Protein AF-X1E704-F1 (afdb_monomer_lite)

Secondary structure (DSSP, 8-state):
---SS---EEEESSHHHHHHHHHT-SS--SEEEE--SSHHHHHHHHHHHS-SEE----------EEEEEEEEEEEEEESSPPPTT-EEEEEEETTEEEEEEBS-S--SS----TTEEEEEETT-EEEEE--STT-SEEEEEGGG--TT-EEEEE-TTSEEEEEEEEEEEEEEEEEEEE-

Sequence (179 aa):
MHKNDTELIASVENIKEAELMLKTLEVGTDGVLITPKEVNDIIELKKLLVTEFGVELIEAEVTALQNVPESERVCVDTTSLLKSGEGMLVGSTAKGFVLVHAEVFDTQFVSSRPFRVNAGDVSAYILVPSDDTNKNYRTKYLSELKGGDQVLVVNTNGGAKKVTVGRVKIETRPMIRLE

pLDDT: mean 90.31, std 10.62, range [44.44, 98.62]

Radius of gyration: 19.04 Å; chains: 1; bounding box: 48×42×50 Å

Organism: NCBI:txid412755

Structure (mmCIF, N/CA/C/O backbone):
data_AF-X1E704-F1
#
_entry.id   AF-X1E704-F1
#
loop_
_atom_site.group_PDB
_atom_site.id
_atom_site.type_symbol
_atom_site.label_atom_id
_atom_site.label_alt_id
_atom_site.label_comp_id
_atom_site.label_asym_id
_atom_site.label_entity_id
_atom_site.label_seq_id
_atom_site.pdbx_PDB_ins_code
_atom_site.Cartn_x
_atom_site.Cartn_y
_atom_site.Cartn_z
_atom_site.occupancy
_atom_site.B_iso_or_equiv
_atom_site.auth_seq_id
_atom_site.auth_comp_id
_atom_site.auth_asym_id
_atom_site.auth_atom_id
_atom_site.pdbx_PDB_model_num
ATOM 1 N N . MET A 1 1 ? -7.184 -20.084 20.279 1.00 47.81 1 MET A N 1
ATOM 2 C CA . MET A 1 1 ? -8.535 -20.499 20.712 1.00 47.81 1 MET A CA 1
ATOM 3 C C . MET A 1 1 ? -9.548 -20.552 19.559 1.00 47.81 1 MET A C 1
ATOM 5 O O . MET A 1 1 ? -10.687 -20.906 19.811 1.00 47.81 1 MET A O 1
ATOM 9 N N . HIS A 1 2 ? -9.145 -20.329 18.297 1.00 44.44 2 HIS A N 1
ATOM 10 C CA . HIS A 1 2 ? -9.991 -20.558 17.118 1.00 44.44 2 HIS A CA 1
ATOM 11 C C . HIS A 1 2 ? -9.728 -21.959 16.554 1.00 44.44 2 HIS A C 1
ATOM 13 O O . HIS A 1 2 ? -8.783 -22.181 15.801 1.00 44.44 2 HIS A O 1
ATOM 19 N N . LYS A 1 3 ? -10.509 -22.930 17.024 1.00 47.56 3 LYS A N 1
ATOM 20 C CA . LYS A 1 3 ? -10.600 -24.282 16.445 1.00 47.56 3 LYS A CA 1
ATOM 21 C C . LYS A 1 3 ? -12.049 -24.772 16.329 1.00 47.56 3 LYS A C 1
ATOM 23 O O . LYS A 1 3 ? -12.256 -25.913 15.935 1.00 47.56 3 LYS A O 1
ATOM 28 N N . ASN A 1 4 ? -13.020 -23.916 16.647 1.00 55.06 4 ASN A N 1
ATOM 29 C CA . ASN A 1 4 ? -14.440 -24.238 16.642 1.00 55.06 4 ASN A CA 1
ATOM 30 C C . ASN A 1 4 ? -15.167 -23.276 15.702 1.00 55.06 4 ASN A C 1
ATOM 32 O O . ASN A 1 4 ? -14.829 -22.096 15.650 1.00 55.06 4 ASN A O 1
ATOM 36 N N . ASP A 1 5 ? -16.148 -23.811 14.988 1.00 75.12 5 ASP A N 1
ATOM 37 C CA . ASP A 1 5 ? -17.057 -23.135 14.061 1.00 75.12 5 ASP A CA 1
ATOM 38 C C . ASP A 1 5 ? -18.051 -22.257 14.855 1.00 75.12 5 ASP A C 1
ATOM 40 O O . ASP A 1 5 ? -19.238 -22.549 14.975 1.00 75.12 5 ASP A O 1
ATOM 44 N N . THR A 1 6 ? -17.535 -21.276 15.597 1.00 81.56 6 THR A N 1
ATOM 45 C CA . THR A 1 6 ? -18.304 -20.470 16.554 1.00 81.56 6 THR A CA 1
ATOM 46 C C . THR A 1 6 ? -17.894 -19.013 16.440 1.00 81.56 6 THR A C 1
ATOM 48 O O . THR A 1 6 ? -16.736 -18.687 16.687 1.00 81.56 6 THR A O 1
ATOM 51 N N . GLU A 1 7 ? -18.861 -18.161 16.104 1.00 85.31 7 GLU A N 1
ATOM 52 C CA . GLU A 1 7 ? -18.698 -16.710 16.033 1.00 85.31 7 GLU A CA 1
ATOM 53 C C . GLU A 1 7 ? -18.949 -16.074 17.408 1.00 85.31 7 GLU A C 1
ATOM 55 O O . GLU A 1 7 ? -19.970 -16.326 18.055 1.00 85.31 7 GLU A O 1
ATOM 60 N N . LEU A 1 8 ? -18.016 -15.241 17.866 1.00 86.38 8 LEU A N 1
ATOM 61 C CA . LEU A 1 8 ? -18.085 -14.538 19.140 1.00 86.38 8 LEU A CA 1
ATOM 62 C C . LEU A 1 8 ? -18.478 -13.072 18.929 1.00 86.38 8 LEU A C 1
ATOM 64 O O . LEU A 1 8 ? -17.683 -12.263 18.451 1.00 86.38 8 LEU A O 1
ATOM 68 N N . ILE A 1 9 ? -19.700 -12.724 19.337 1.00 91.00 9 ILE A N 1
ATOM 69 C CA . ILE A 1 9 ? -20.227 -11.355 19.267 1.00 91.00 9 ILE A CA 1
ATOM 70 C C . ILE A 1 9 ? -20.179 -10.717 20.659 1.00 91.00 9 ILE A C 1
ATOM 72 O O . ILE A 1 9 ? -20.837 -11.195 21.585 1.00 91.00 9 ILE A O 1
ATOM 76 N N . ALA A 1 10 ? -19.428 -9.625 20.818 1.00 90.56 10 ALA A N 1
ATOM 77 C CA . ALA A 1 10 ? -19.336 -8.898 22.086 1.00 90.56 10 ALA A CA 1
ATOM 78 C C . ALA A 1 10 ? -20.385 -7.787 22.191 1.00 90.56 10 ALA A C 1
ATOM 80 O O . ALA A 1 10 ? -20.484 -6.929 21.317 1.00 90.56 10 ALA A O 1
ATOM 81 N N . SER A 1 11 ? -21.147 -7.767 23.285 1.00 93.81 11 SER A N 1
ATOM 82 C CA . SER A 1 11 ? -22.023 -6.637 23.609 1.00 93.81 11 SER A CA 1
ATOM 83 C C . SER A 1 11 ? -21.189 -5.456 24.103 1.00 93.81 11 SER A C 1
ATOM 85 O O . SER A 1 11 ? -20.389 -5.633 25.017 1.00 93.81 11 SER A O 1
ATOM 87 N N . VAL A 1 12 ? -21.402 -4.267 23.537 1.00 92.44 12 VAL A N 1
ATOM 88 C CA . VAL A 1 12 ? -20.682 -3.028 23.882 1.00 92.44 12 VAL A CA 1
ATOM 89 C C . VAL A 1 12 ? -21.657 -1.890 24.183 1.00 92.44 12 VAL A C 1
ATOM 91 O O . VAL A 1 12 ? -22.733 -1.796 23.589 1.00 92.44 12 VAL A O 1
ATOM 94 N N . GLU A 1 13 ? -21.290 -1.004 25.105 1.00 92.31 13 GLU A N 1
ATOM 95 C CA . GLU A 1 13 ? -22.163 0.077 25.578 1.00 92.31 13 GLU A CA 1
ATOM 96 C C . GLU A 1 13 ? -22.074 1.357 24.735 1.00 92.31 13 GLU A C 1
ATOM 98 O O . GLU A 1 13 ? -22.962 2.215 24.801 1.00 92.31 13 GLU A O 1
ATOM 103 N N . ASN A 1 14 ? -20.972 1.536 24.004 1.00 91.88 14 ASN A N 1
ATOM 104 C CA . ASN A 1 14 ? -20.676 2.746 23.240 1.00 91.88 14 ASN A CA 1
ATOM 105 C C . ASN A 1 14 ? -19.634 2.498 22.132 1.00 91.88 14 ASN A C 1
ATOM 107 O O . ASN A 1 14 ? -18.988 1.452 22.068 1.00 91.88 14 ASN A O 1
ATOM 111 N N . ILE A 1 15 ? -19.441 3.504 21.278 1.00 90.75 15 ILE A N 1
ATOM 112 C CA . ILE A 1 15 ? -18.533 3.453 20.123 1.00 90.75 15 ILE A CA 1
ATOM 113 C C . ILE A 1 15 ? -17.067 3.247 20.513 1.00 90.75 15 ILE A C 1
ATOM 115 O O . ILE A 1 15 ? -16.348 2.548 19.804 1.00 90.75 15 ILE A O 1
ATOM 119 N N . LYS A 1 16 ? -16.608 3.799 21.642 1.00 89.12 16 LYS A N 1
ATOM 120 C CA . LYS A 1 16 ? -15.212 3.618 22.077 1.00 89.12 16 LYS A CA 1
ATOM 121 C C . LYS A 1 16 ? -14.925 2.165 22.437 1.00 89.12 16 LYS A C 1
ATOM 123 O O . LYS A 1 16 ? -13.860 1.647 22.119 1.00 89.12 16 LYS A O 1
ATOM 128 N N . GLU A 1 17 ? -15.875 1.509 23.091 1.00 90.31 17 GLU A N 1
ATOM 129 C CA . GLU A 1 17 ? -15.764 0.091 23.421 1.00 90.31 17 GLU A CA 1
ATOM 130 C C . GLU A 1 17 ? -15.874 -0.785 22.166 1.00 90.31 17 GLU A C 1
ATOM 132 O O . GLU A 1 17 ? -15.087 -1.717 22.005 1.00 90.31 17 GLU A O 1
ATOM 137 N N . ALA A 1 18 ? -16.760 -0.431 21.226 1.00 89.75 18 ALA A N 1
ATOM 138 C CA . ALA A 1 18 ? -16.806 -1.063 19.907 1.00 89.75 18 ALA A CA 1
ATOM 139 C C . ALA A 1 18 ? -15.448 -0.972 19.189 1.00 89.75 18 ALA A C 1
ATOM 141 O O . ALA A 1 18 ? -14.952 -1.971 18.674 1.00 89.75 18 ALA A O 1
ATOM 142 N N . GLU A 1 19 ? -14.813 0.204 19.186 1.00 87.12 19 GLU A N 1
ATOM 143 C CA . GLU A 1 19 ? -13.493 0.403 18.582 1.00 87.12 19 GLU A CA 1
ATOM 144 C C . GLU A 1 19 ? -12.418 -0.459 19.249 1.00 87.12 19 GLU A C 1
ATOM 146 O O . GLU A 1 19 ? -11.632 -1.101 18.552 1.00 87.12 19 GLU A O 1
ATOM 151 N N . LEU A 1 20 ? -12.411 -0.520 20.582 1.00 85.94 20 LEU A N 1
ATOM 152 C CA . LEU A 1 20 ? -11.477 -1.350 21.339 1.00 85.94 20 LEU A CA 1
ATOM 153 C C . LEU A 1 20 ? -11.606 -2.833 20.959 1.00 85.94 20 LEU A C 1
ATOM 155 O O . LEU A 1 20 ? -10.597 -3.480 20.671 1.00 85.94 20 LEU A O 1
ATOM 159 N N . MET A 1 21 ? -12.839 -3.347 20.926 1.00 86.38 21 MET A N 1
ATOM 160 C CA . MET A 1 21 ? -13.128 -4.754 20.627 1.00 86.38 21 MET A CA 1
ATOM 161 C C . MET A 1 21 ? -12.844 -5.123 19.166 1.00 86.38 21 MET A C 1
ATOM 163 O O . MET A 1 21 ? -12.431 -6.251 18.893 1.00 86.38 21 MET A O 1
ATOM 167 N N . LEU A 1 22 ? -13.040 -4.182 18.234 1.00 80.19 22 LEU A N 1
ATOM 168 C CA . LEU A 1 22 ? -12.850 -4.402 16.797 1.00 80.19 22 LEU A CA 1
ATOM 169 C C . LEU A 1 22 ? -11.406 -4.190 16.317 1.00 80.19 22 LEU A C 1
ATOM 171 O O . LEU A 1 22 ? -10.986 -4.866 15.381 1.00 80.19 22 LEU A O 1
ATOM 175 N N . LYS A 1 23 ? -10.649 -3.240 16.890 1.00 74.06 23 LYS A N 1
ATOM 176 C CA . LYS A 1 23 ? -9.344 -2.816 16.336 1.00 74.06 23 LYS A CA 1
ATOM 177 C C . LYS A 1 23 ? -8.121 -3.178 17.175 1.00 74.06 23 LYS A C 1
ATOM 179 O O . LYS A 1 23 ? -7.024 -3.210 16.621 1.00 74.06 23 LYS A O 1
ATOM 184 N N . THR A 1 24 ? -8.270 -3.404 18.479 1.00 67.94 24 THR A N 1
ATOM 185 C CA . THR A 1 24 ? -7.113 -3.420 19.398 1.00 67.94 24 THR A CA 1
ATOM 186 C C . THR A 1 24 ? -6.759 -4.814 19.913 1.00 67.94 24 THR A C 1
ATOM 188 O O . THR A 1 24 ? -5.625 -5.048 20.322 1.00 67.94 24 THR A O 1
ATOM 191 N N . LEU A 1 25 ? -7.700 -5.758 19.904 1.00 66.38 25 LEU A N 1
ATOM 192 C CA . LEU A 1 25 ? -7.480 -7.092 20.462 1.00 66.38 25 LEU A CA 1
ATOM 193 C C . LEU A 1 25 ? -6.784 -8.022 19.452 1.00 66.38 25 LEU A C 1
ATOM 195 O O . LEU A 1 25 ? -7.319 -8.293 18.381 1.00 66.38 25 LEU A O 1
ATOM 199 N N . GLU A 1 26 ? -5.608 -8.552 19.816 1.00 51.91 26 GLU A N 1
ATOM 200 C CA . GLU A 1 26 ? -4.826 -9.506 18.999 1.00 51.91 26 GLU A CA 1
ATOM 201 C C . GLU A 1 26 ? -5.571 -10.827 18.730 1.00 51.91 26 GLU A C 1
ATOM 203 O O . GLU A 1 26 ? -5.373 -11.467 17.697 1.00 51.91 26 GLU A O 1
ATOM 208 N N . VAL A 1 27 ? -6.447 -11.219 19.658 1.00 61.00 27 VAL A N 1
ATOM 209 C CA . VAL A 1 27 ? -7.449 -12.279 19.502 1.00 61.00 27 VAL A CA 1
ATOM 210 C C . VAL A 1 27 ? -8.792 -11.623 19.801 1.00 61.00 27 VAL A C 1
ATOM 212 O O . VAL A 1 27 ? -9.189 -11.499 20.959 1.00 61.00 27 VAL A O 1
ATOM 215 N N . GLY A 1 28 ? -9.394 -11.060 18.758 1.00 64.19 28 GLY A N 1
ATOM 216 C CA . GLY A 1 28 ? -10.569 -10.206 18.864 1.00 64.19 28 GLY A CA 1
ATOM 217 C C . GLY A 1 28 ? -11.895 -10.956 18.925 1.00 64.19 28 GLY A C 1
ATOM 218 O O . GLY A 1 28 ? -11.971 -12.162 19.153 1.00 64.19 28 GLY A O 1
ATOM 219 N N . THR A 1 29 ? -12.948 -10.179 18.719 1.00 77.44 29 THR A N 1
ATOM 220 C CA . THR A 1 29 ? -14.333 -10.639 18.585 1.00 77.44 29 THR A CA 1
ATOM 221 C C . THR A 1 29 ? -14.658 -10.764 17.096 1.00 77.44 29 THR A C 1
ATOM 223 O O . THR A 1 29 ? -14.141 -9.981 16.297 1.00 77.44 29 THR A O 1
ATOM 226 N N . ASP A 1 30 ? -15.496 -11.724 16.706 1.00 81.56 30 ASP A N 1
ATOM 227 C CA . ASP A 1 30 ? -15.952 -11.856 15.313 1.00 81.56 30 ASP A CA 1
ATOM 228 C C . ASP A 1 30 ? -16.971 -10.758 14.952 1.00 81.56 30 ASP A C 1
ATOM 230 O O . ASP A 1 30 ? -17.171 -10.433 13.782 1.00 81.56 30 ASP A O 1
ATOM 234 N N . GLY A 1 31 ? -17.575 -10.128 15.964 1.00 86.94 31 GLY A N 1
ATOM 235 C CA . GLY A 1 31 ? -18.413 -8.950 15.801 1.00 86.94 31 GLY A CA 1
ATOM 236 C C . GLY A 1 31 ? -18.737 -8.254 17.119 1.00 86.94 31 GLY A C 1
ATOM 237 O O . GLY A 1 31 ? -18.433 -8.741 18.208 1.00 86.94 31 GLY A O 1
ATOM 238 N N . VAL A 1 32 ? -19.411 -7.110 17.013 1.00 91.12 32 VAL A N 1
ATOM 239 C CA . VAL A 1 32 ? -19.921 -6.357 18.164 1.00 91.12 32 VAL A CA 1
ATOM 240 C C . VAL A 1 32 ? -21.425 -6.141 18.046 1.00 91.12 32 VAL A C 1
ATOM 242 O O . VAL A 1 32 ? -21.947 -5.881 16.962 1.00 91.12 32 VAL A O 1
ATOM 245 N N . LEU A 1 33 ? -22.118 -6.224 19.177 1.00 92.88 33 LEU A N 1
ATOM 246 C CA . LEU A 1 33 ? -23.515 -5.852 19.337 1.00 92.88 33 LEU A CA 1
ATOM 247 C C . LEU A 1 33 ? -23.567 -4.545 20.125 1.00 92.88 33 LEU A C 1
ATOM 249 O O . LEU A 1 33 ? -23.213 -4.508 21.300 1.00 92.88 33 LEU A O 1
ATOM 253 N N . ILE A 1 34 ? -24.035 -3.478 19.486 1.00 92.38 34 ILE A N 1
ATOM 254 C CA . ILE A 1 34 ? -24.290 -2.192 20.137 1.00 92.38 34 ILE A CA 1
ATOM 255 C C . ILE A 1 34 ? -25.783 -1.890 20.072 1.00 92.38 34 ILE A C 1
ATOM 257 O O . ILE A 1 34 ? -26.431 -2.168 19.065 1.00 92.38 34 ILE A O 1
ATOM 261 N N . THR A 1 35 ? -26.325 -1.309 21.141 1.00 94.62 35 THR A N 1
ATOM 262 C CA . THR A 1 35 ? -27.657 -0.691 21.126 1.00 94.62 35 THR A CA 1
ATOM 263 C C . THR A 1 35 ? -27.473 0.815 20.917 1.00 94.62 35 THR A C 1
ATOM 265 O O . THR A 1 35 ? -27.092 1.495 21.873 1.00 94.62 35 THR A O 1
ATOM 268 N N . PRO A 1 36 ? -27.684 1.350 19.695 1.00 90.88 36 PRO A N 1
ATOM 269 C CA . PRO A 1 36 ? -27.488 2.771 19.412 1.00 90.88 36 PRO A CA 1
ATOM 270 C C . PRO A 1 36 ? -28.428 3.629 20.264 1.00 90.88 36 PRO A C 1
ATOM 272 O O . PRO A 1 36 ? -29.621 3.336 20.357 1.00 90.88 36 PRO A O 1
ATOM 275 N N . LYS A 1 37 ? -27.902 4.696 20.865 1.00 92.25 37 LYS A N 1
ATOM 276 C CA . LYS A 1 37 ? -28.681 5.703 21.601 1.00 92.25 37 LYS A CA 1
ATOM 277 C C . LYS A 1 37 ? -29.136 6.821 20.669 1.00 92.25 37 LYS A C 1
ATOM 279 O O . LYS A 1 37 ? -30.205 7.392 20.870 1.00 92.25 37 LYS A O 1
ATOM 284 N N . GLU A 1 38 ? -28.352 7.100 19.633 1.00 93.50 38 GLU A N 1
ATOM 285 C CA . GLU A 1 38 ? -28.650 8.100 18.614 1.00 93.50 38 GLU A CA 1
ATOM 286 C C . GLU A 1 38 ? -28.248 7.637 17.207 1.00 93.50 38 GLU A C 1
ATOM 288 O O . GLU A 1 38 ? -27.476 6.700 17.023 1.00 93.50 38 GLU A O 1
ATOM 293 N N . VAL A 1 39 ? -28.762 8.319 16.177 1.00 90.38 39 VAL A N 1
ATOM 294 C CA . VAL A 1 39 ? -28.422 8.022 14.771 1.00 90.38 39 VAL A CA 1
ATOM 295 C C . VAL A 1 39 ? -26.914 8.156 14.521 1.00 90.38 39 VAL A C 1
ATOM 297 O O . VAL A 1 39 ? -26.357 7.423 13.701 1.00 90.38 39 VAL A O 1
ATOM 300 N N . ASN A 1 40 ? -26.244 9.064 15.239 1.00 91.62 40 ASN A N 1
ATOM 301 C CA . ASN A 1 40 ? -24.811 9.294 15.094 1.00 91.62 40 ASN A CA 1
ATOM 302 C C . ASN A 1 40 ? -23.969 8.068 15.497 1.00 91.62 40 ASN A C 1
ATOM 304 O O . ASN A 1 40 ? -22.978 7.789 14.826 1.00 91.62 40 ASN A O 1
ATOM 308 N N . ASP A 1 41 ? -24.411 7.267 16.473 1.00 90.69 41 ASP A N 1
ATOM 309 C CA . ASP A 1 41 ? -23.732 6.020 1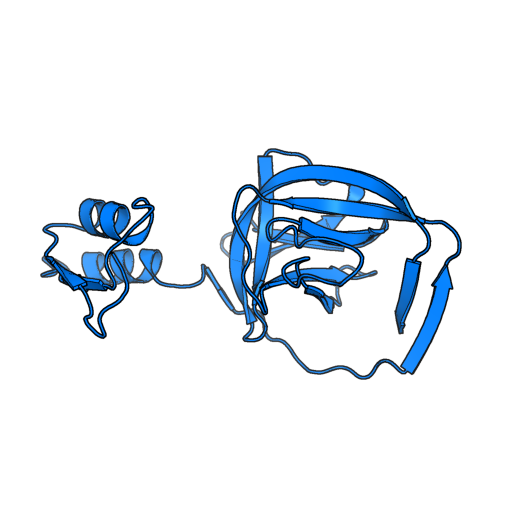6.857 1.00 90.69 41 ASP A CA 1
ATOM 310 C C . ASP A 1 41 ? -23.608 5.056 15.665 1.00 90.69 41 ASP A C 1
ATOM 312 O O . ASP A 1 41 ? -22.574 4.424 15.458 1.00 90.69 41 ASP A O 1
ATOM 316 N N . ILE A 1 42 ? -24.639 4.970 14.818 1.00 89.25 42 ILE A N 1
ATOM 317 C CA . ILE A 1 42 ? -24.623 4.103 13.629 1.00 89.25 42 ILE A CA 1
ATOM 318 C C . ILE A 1 42 ? -23.582 4.602 12.618 1.00 89.25 42 ILE A C 1
ATOM 320 O O . ILE A 1 42 ? -22.853 3.810 12.015 1.00 89.25 42 ILE A O 1
ATOM 324 N N . ILE A 1 43 ? -23.499 5.923 12.431 1.00 86.44 43 ILE A N 1
ATOM 325 C CA . ILE A 1 43 ? -22.541 6.554 11.517 1.00 86.44 43 ILE A CA 1
ATOM 326 C C . ILE A 1 43 ? -21.111 6.316 12.009 1.00 86.44 43 ILE A C 1
ATOM 328 O O . ILE A 1 43 ? -20.236 5.973 11.213 1.00 86.44 43 ILE A O 1
ATOM 332 N N . GLU A 1 44 ? -20.866 6.481 13.306 1.00 87.31 44 GLU A N 1
ATOM 333 C CA . GLU A 1 44 ? -19.553 6.257 13.905 1.00 87.31 44 GLU A CA 1
ATOM 334 C C . GLU A 1 44 ? -19.150 4.782 13.885 1.00 87.31 44 GLU A C 1
ATOM 336 O O . GLU A 1 44 ? -18.034 4.471 13.472 1.00 87.31 44 GLU A O 1
ATOM 341 N N . LEU A 1 45 ? -20.067 3.862 14.195 1.00 87.00 45 LEU A N 1
ATOM 342 C CA . LEU A 1 45 ? -19.816 2.423 14.092 1.00 87.00 45 LEU A CA 1
ATOM 343 C C . LEU A 1 45 ? -19.453 2.023 12.657 1.00 87.00 45 LEU A C 1
ATOM 345 O O . LEU A 1 45 ? -18.498 1.279 12.435 1.00 87.00 45 LEU A O 1
ATOM 349 N N . LYS A 1 46 ? -20.161 2.565 11.659 1.00 83.75 46 LYS A N 1
ATOM 350 C CA . LYS A 1 46 ? -19.840 2.333 10.245 1.00 83.75 46 LYS A CA 1
ATOM 351 C C . LYS A 1 46 ? -18.416 2.785 9.909 1.00 83.75 46 LYS A C 1
ATOM 353 O O . LYS A 1 46 ? -17.717 2.072 9.194 1.00 83.75 46 LYS A O 1
ATOM 358 N N . LYS A 1 47 ? -17.956 3.924 10.437 1.00 78.62 47 LYS A N 1
ATOM 359 C CA . LYS A 1 47 ? -16.575 4.405 10.233 1.00 78.62 47 LYS A CA 1
ATOM 360 C C . LYS A 1 47 ? -15.521 3.469 10.835 1.00 78.62 47 LYS A C 1
ATOM 362 O O . LYS A 1 47 ? -14.390 3.473 10.365 1.00 78.62 47 LYS A O 1
ATOM 367 N N . LEU A 1 48 ? -15.867 2.673 11.851 1.00 76.56 48 LEU A N 1
ATOM 368 C CA . LEU A 1 48 ? -14.957 1.673 12.421 1.00 76.56 48 LEU A CA 1
ATOM 369 C C . LEU A 1 48 ? -14.791 0.440 11.524 1.00 76.56 48 LEU A C 1
ATOM 371 O O . LEU A 1 48 ? -13.732 -0.182 11.552 1.00 76.56 48 LEU A O 1
ATOM 375 N N . LEU A 1 49 ? -15.826 0.097 10.752 1.00 70.69 49 LEU A N 1
ATOM 376 C CA . LEU A 1 49 ? -15.899 -1.126 9.944 1.00 70.69 49 LEU A CA 1
ATOM 377 C C . LEU A 1 49 ? -15.510 -0.912 8.477 1.00 70.69 49 LEU A C 1
ATOM 379 O O . LEU A 1 49 ? -15.073 -1.844 7.803 1.00 70.69 49 LEU A O 1
ATOM 383 N N . VAL A 1 50 ? -15.723 0.296 7.955 1.00 62.44 50 VAL A N 1
ATOM 384 C CA . VAL A 1 50 ? -15.651 0.564 6.519 1.00 62.44 50 VAL A CA 1
ATOM 385 C C . VAL A 1 50 ? -14.254 1.007 6.102 1.00 62.44 50 VAL A C 1
ATOM 387 O O . VAL A 1 50 ? -13.627 1.879 6.698 1.00 62.44 50 VAL A O 1
ATOM 390 N N . THR A 1 51 ? -13.801 0.389 5.018 1.00 60.56 51 THR A N 1
ATOM 391 C CA . THR A 1 51 ? -12.679 0.805 4.184 1.00 60.56 51 THR A CA 1
ATOM 392 C C . THR A 1 51 ? -12.821 2.286 3.835 1.00 60.56 51 THR A C 1
ATOM 394 O O . THR A 1 51 ? -13.877 2.683 3.354 1.00 60.56 51 THR A O 1
ATOM 397 N N . GLU A 1 52 ? -11.807 3.113 4.102 1.00 69.88 52 GLU A N 1
ATOM 398 C CA . GLU A 1 52 ? -11.973 4.576 4.121 1.00 69.88 52 GLU A CA 1
ATOM 399 C C . GLU A 1 52 ? -12.570 5.143 2.825 1.00 69.88 52 GLU A C 1
ATOM 401 O O . GLU A 1 52 ? -13.321 6.115 2.871 1.00 69.88 52 GLU A O 1
ATOM 406 N N . PHE A 1 53 ? -12.276 4.510 1.686 1.00 78.69 53 PHE A N 1
ATOM 407 C CA . PHE A 1 53 ? -12.950 4.729 0.409 1.00 78.69 53 PHE A CA 1
ATOM 408 C C . PHE A 1 53 ? -12.641 3.585 -0.575 1.00 78.69 53 PHE A C 1
ATOM 410 O O . PHE A 1 53 ? -11.785 2.732 -0.322 1.00 78.69 53 PHE A O 1
ATOM 417 N N . GLY A 1 54 ? -13.350 3.564 -1.706 1.00 85.56 54 GLY A N 1
ATOM 418 C CA . GLY A 1 54 ? -13.101 2.643 -2.816 1.00 85.56 54 GLY A CA 1
ATOM 419 C C . GLY A 1 54 ? -12.310 3.304 -3.946 1.00 85.56 54 GLY A C 1
ATOM 420 O O . GLY A 1 54 ? -12.523 4.477 -4.255 1.00 85.56 54 GLY A O 1
ATOM 421 N N . VAL A 1 55 ? -11.419 2.539 -4.567 1.00 90.50 55 VAL A N 1
ATOM 422 C CA . VAL A 1 55 ? -10.746 2.855 -5.827 1.00 90.50 55 VAL A CA 1
ATOM 423 C C . VAL A 1 55 ? -11.266 1.889 -6.881 1.00 90.50 55 VAL A C 1
ATOM 425 O O . VAL A 1 55 ? -11.239 0.681 -6.672 1.00 90.50 55 VAL A O 1
ATOM 428 N N . GLU A 1 56 ? -11.745 2.406 -8.006 1.00 92.69 56 GLU A N 1
ATOM 429 C CA . GLU A 1 56 ? -12.148 1.556 -9.123 1.00 92.69 56 GLU A CA 1
ATOM 430 C C . GLU A 1 56 ? -10.906 0.908 -9.742 1.00 92.69 56 GLU A C 1
ATOM 432 O O . GLU A 1 56 ? -9.967 1.597 -10.146 1.00 92.69 56 GLU A O 1
ATOM 437 N N . LEU A 1 57 ? -10.898 -0.423 -9.777 1.00 94.88 57 LEU A N 1
ATOM 438 C CA . LEU A 1 57 ? -9.861 -1.211 -10.425 1.00 94.88 57 LEU A CA 1
ATOM 439 C C . LEU A 1 57 ? -10.455 -1.863 -11.665 1.00 94.88 57 LEU A C 1
ATOM 441 O O . LEU A 1 57 ? -11.554 -2.415 -11.621 1.00 94.88 57 LEU A O 1
ATOM 445 N N . ILE A 1 58 ? -9.697 -1.812 -12.750 1.00 95.69 58 ILE A N 1
ATOM 446 C CA . ILE A 1 58 ? -10.016 -2.490 -14.000 1.00 95.69 58 ILE A CA 1
ATOM 447 C C . ILE A 1 58 ? -8.875 -3.436 -14.354 1.00 95.69 58 ILE A C 1
ATOM 449 O O . ILE A 1 58 ? -7.727 -3.220 -13.960 1.00 95.69 58 ILE A O 1
ATOM 453 N N . GLU A 1 59 ? -9.194 -4.480 -15.107 1.00 94.25 59 GLU A N 1
ATOM 454 C CA . GLU A 1 59 ? -8.176 -5.334 -15.706 1.00 94.25 59 GLU A CA 1
ATOM 455 C C . GLU A 1 59 ? -7.475 -4.588 -16.849 1.00 94.25 59 GLU A C 1
ATOM 457 O O . GLU A 1 59 ? -8.092 -3.808 -17.578 1.00 94.25 59 GLU A O 1
ATOM 462 N N . ALA A 1 60 ? -6.175 -4.831 -16.996 1.00 92.56 60 ALA A N 1
ATOM 463 C CA . ALA A 1 60 ? -5.354 -4.290 -18.069 1.00 92.56 60 ALA A CA 1
ATOM 464 C C . ALA A 1 60 ? -4.476 -5.402 -18.650 1.00 92.56 60 ALA A C 1
ATOM 466 O O . ALA A 1 60 ? -4.023 -6.292 -17.926 1.00 92.56 60 ALA A O 1
ATOM 467 N N . GLU A 1 61 ? -4.238 -5.347 -19.957 1.00 95.56 61 GLU A N 1
ATOM 468 C CA . GLU A 1 61 ? -3.363 -6.280 -20.662 1.00 95.56 61 GLU A CA 1
ATOM 469 C C . GLU A 1 61 ? -1.935 -5.733 -20.699 1.00 95.56 61 GLU A C 1
ATOM 471 O O . GLU A 1 61 ? -1.723 -4.580 -21.067 1.00 95.56 61 GLU A O 1
ATOM 476 N N . VAL A 1 62 ? -0.957 -6.568 -20.337 1.00 96.25 62 VAL A N 1
ATOM 477 C CA . VAL A 1 62 ? 0.464 -6.242 -20.506 1.00 96.25 62 VAL A CA 1
ATOM 478 C C . VAL A 1 62 ? 0.864 -6.553 -21.942 1.00 96.25 62 VAL A C 1
ATOM 480 O O . VAL A 1 62 ? 0.883 -7.710 -22.359 1.00 96.25 62 VAL A O 1
ATOM 483 N N . THR A 1 63 ? 1.204 -5.512 -22.685 1.00 97.75 63 THR A N 1
ATOM 484 C CA . THR A 1 63 ? 1.530 -5.550 -24.112 1.00 97.75 63 THR A CA 1
ATOM 485 C C . THR A 1 63 ? 3.023 -5.710 -24.378 1.00 97.75 63 THR A C 1
ATOM 487 O O . THR A 1 63 ? 3.409 -6.306 -25.387 1.00 97.75 63 THR A O 1
ATOM 490 N N . ALA A 1 64 ? 3.881 -5.229 -23.473 1.00 97.31 64 ALA A N 1
ATOM 491 C CA . ALA A 1 64 ? 5.324 -5.393 -23.591 1.00 97.31 64 ALA A CA 1
ATOM 492 C C . ALA A 1 64 ? 6.019 -5.498 -22.231 1.00 97.31 64 ALA A C 1
ATOM 494 O O . ALA A 1 64 ? 5.562 -4.971 -21.217 1.00 97.31 64 ALA A O 1
ATOM 495 N N . LEU A 1 65 ? 7.175 -6.166 -22.237 1.00 97.25 65 LEU A N 1
ATOM 496 C CA . LEU A 1 65 ? 8.083 -6.262 -21.100 1.00 97.25 65 LEU A CA 1
ATOM 497 C C . LEU A 1 65 ? 9.483 -5.825 -21.526 1.00 97.25 65 LEU A C 1
ATOM 499 O O . LEU A 1 65 ? 10.005 -6.278 -22.546 1.00 97.25 65 LEU A O 1
ATOM 503 N N . GLN A 1 66 ? 10.119 -4.994 -20.708 1.00 97.38 66 GLN A N 1
ATOM 504 C CA . GLN A 1 66 ? 11.507 -4.589 -20.883 1.00 97.38 66 GLN A CA 1
ATOM 505 C C . GLN A 1 66 ? 12.295 -4.846 -19.600 1.00 97.38 66 GLN A C 1
ATOM 507 O O . GLN A 1 66 ? 11.975 -4.317 -18.535 1.00 97.38 66 GLN A O 1
ATOM 512 N N . ASN A 1 67 ? 13.373 -5.624 -19.713 1.00 97.06 67 ASN A N 1
ATOM 513 C CA . ASN A 1 67 ? 14.309 -5.819 -18.611 1.00 97.06 67 ASN A CA 1
ATOM 514 C C . ASN A 1 67 ? 15.095 -4.530 -18.354 1.00 97.06 67 ASN A C 1
ATOM 516 O O . ASN A 1 67 ? 15.696 -3.964 -19.268 1.00 97.06 67 ASN A O 1
ATOM 520 N N . VAL A 1 68 ? 15.134 -4.113 -17.093 1.00 96.25 68 VAL A N 1
ATOM 521 C CA . VAL A 1 68 ? 15.960 -3.019 -16.589 1.00 96.25 68 VAL A CA 1
ATOM 522 C C . VAL A 1 68 ? 17.031 -3.657 -15.701 1.00 96.25 68 VAL A C 1
ATOM 524 O O . VAL A 1 68 ? 16.708 -4.085 -14.593 1.00 96.25 68 VAL A O 1
ATOM 527 N N . PRO A 1 69 ? 18.287 -3.793 -16.172 1.00 94.62 69 PRO A N 1
ATOM 528 C CA . PRO A 1 69 ? 19.313 -4.560 -15.459 1.00 94.62 69 PRO A CA 1
ATOM 529 C C . PRO A 1 69 ? 19.610 -4.037 -14.053 1.00 94.62 69 PRO A C 1
ATOM 531 O O . PRO A 1 69 ? 19.917 -4.818 -13.155 1.00 94.62 69 PRO A O 1
ATOM 534 N N . GLU A 1 70 ? 19.499 -2.723 -13.868 1.00 96.12 70 GLU A N 1
ATOM 535 C CA . GLU A 1 70 ? 19.842 -2.044 -12.630 1.00 96.12 70 GLU A CA 1
ATOM 536 C C . GLU A 1 70 ? 18.911 -0.848 -12.413 1.00 96.12 70 GLU A C 1
ATOM 538 O O . GLU A 1 70 ? 18.744 -0.006 -13.296 1.00 96.12 70 GLU A O 1
ATOM 543 N N . SER A 1 71 ? 18.263 -0.799 -11.252 1.00 97.12 71 SER A N 1
ATOM 544 C CA . SER A 1 71 ? 17.368 0.284 -10.850 1.00 97.12 71 SER A CA 1
ATOM 545 C C . SER A 1 71 ? 17.344 0.413 -9.329 1.00 97.12 71 SER A C 1
ATOM 547 O O . SER A 1 71 ? 17.419 -0.588 -8.611 1.00 97.12 71 SER A O 1
ATOM 549 N N . GLU A 1 72 ? 17.214 1.643 -8.837 1.00 97.94 72 GLU A N 1
ATOM 550 C CA . GLU A 1 72 ? 16.988 1.922 -7.420 1.00 97.94 72 GLU A CA 1
ATOM 551 C C . GLU A 1 72 ? 15.540 1.579 -7.059 1.00 97.94 72 GLU A C 1
ATOM 553 O O . GLU A 1 72 ? 14.620 2.374 -7.265 1.00 97.94 72 GLU A O 1
ATOM 558 N N . ARG A 1 73 ? 15.332 0.366 -6.538 1.00 97.94 73 ARG A N 1
ATOM 559 C CA . ARG A 1 73 ? 14.018 -0.145 -6.148 1.00 97.94 73 ARG A CA 1
ATOM 560 C C . ARG A 1 73 ? 13.656 0.318 -4.744 1.00 97.94 73 ARG A C 1
ATOM 562 O O . ARG A 1 73 ? 14.413 0.112 -3.796 1.00 97.94 73 ARG A O 1
ATOM 569 N N . VAL A 1 74 ? 12.449 0.846 -4.599 1.00 98.56 74 VAL A N 1
ATOM 570 C CA . VAL A 1 74 ? 11.852 1.250 -3.330 1.00 98.56 74 VAL A CA 1
ATOM 571 C C . VAL A 1 74 ? 10.977 0.123 -2.782 1.00 98.56 74 VAL A C 1
ATOM 573 O O . VAL A 1 74 ? 9.955 -0.246 -3.360 1.00 98.56 74 VAL A O 1
ATOM 576 N N . CYS A 1 75 ? 11.367 -0.410 -1.629 1.00 98.12 75 CYS A N 1
ATOM 577 C CA . CYS A 1 75 ? 10.576 -1.339 -0.832 1.00 98.12 75 CYS A CA 1
ATOM 578 C C . CYS A 1 75 ? 9.922 -0.569 0.320 1.00 98.12 75 CYS A C 1
ATOM 580 O O . CYS A 1 75 ? 10.619 0.060 1.125 1.00 98.12 75 CYS A O 1
ATOM 582 N N . VAL A 1 76 ? 8.596 -0.638 0.417 1.00 98.62 76 VAL A N 1
ATOM 583 C CA . VAL A 1 76 ? 7.824 0.011 1.481 1.00 98.62 76 VAL A CA 1
ATOM 584 C C . VAL A 1 76 ? 7.456 -1.039 2.522 1.00 98.62 76 VAL A C 1
ATOM 586 O O . VAL A 1 76 ? 6.698 -1.962 2.229 1.00 98.62 76 VAL A O 1
ATOM 589 N N . ASP A 1 77 ? 8.004 -0.897 3.729 1.00 98.44 77 ASP A N 1
ATOM 590 C CA . ASP A 1 77 ? 7.660 -1.716 4.889 1.00 98.44 77 ASP A CA 1
ATOM 591 C C . ASP A 1 77 ? 6.609 -0.980 5.731 1.00 98.44 77 ASP A C 1
ATOM 593 O O . ASP A 1 77 ? 6.860 0.124 6.221 1.00 98.44 77 ASP A O 1
ATOM 597 N N . THR A 1 78 ? 5.444 -1.586 5.923 1.00 98.06 78 THR A N 1
ATOM 598 C CA . THR A 1 78 ? 4.331 -1.073 6.724 1.00 98.06 78 THR A CA 1
ATOM 599 C C . THR A 1 78 ? 4.454 -1.456 8.197 1.00 98.06 78 THR A C 1
ATOM 601 O O . THR A 1 78 ? 5.125 -2.419 8.564 1.00 98.06 78 THR A O 1
ATOM 604 N N . THR A 1 79 ? 3.754 -0.727 9.067 1.00 96.88 79 THR A N 1
ATOM 605 C CA . THR A 1 79 ? 3.581 -1.080 10.489 1.00 96.88 79 THR A CA 1
ATOM 606 C C . THR A 1 79 ? 2.414 -2.045 10.728 1.00 96.88 79 THR A C 1
ATOM 608 O O . THR A 1 79 ? 1.985 -2.237 11.862 1.00 96.88 79 THR A O 1
ATOM 611 N N . SER A 1 80 ? 1.846 -2.613 9.666 1.00 92.69 80 SER A N 1
ATOM 612 C CA . SER A 1 80 ? 0.705 -3.528 9.722 1.00 92.69 80 SER A CA 1
ATOM 613 C C . SER A 1 80 ? 0.924 -4.693 8.779 1.00 92.69 80 SER A C 1
ATOM 615 O O . SER A 1 80 ? 1.575 -4.533 7.744 1.00 92.69 80 SER A O 1
ATOM 617 N N . LEU A 1 81 ? 0.343 -5.842 9.125 1.00 94.69 81 LEU A N 1
ATOM 618 C CA . LEU A 1 81 ? 0.333 -6.996 8.243 1.00 94.69 81 LEU A CA 1
ATOM 619 C C . LEU A 1 81 ? -0.705 -6.810 7.125 1.00 94.69 81 LEU A C 1
ATOM 621 O O . LEU A 1 81 ? -1.835 -6.381 7.363 1.00 94.69 81 LEU A O 1
ATOM 625 N N . LEU A 1 82 ? -0.293 -7.133 5.909 1.00 95.31 82 LEU A N 1
ATOM 626 C CA . LEU A 1 82 ? -1.036 -7.092 4.665 1.00 95.31 82 LEU A CA 1
ATOM 627 C C . LEU A 1 82 ? -1.524 -8.502 4.336 1.00 95.31 82 LEU A C 1
ATOM 629 O O . LEU A 1 82 ? -0.839 -9.495 4.589 1.00 95.31 82 LEU A O 1
ATOM 633 N N . LYS A 1 83 ? -2.729 -8.584 3.783 1.00 93.50 83 LYS A N 1
ATOM 634 C CA . LYS A 1 83 ? -3.374 -9.843 3.402 1.00 93.50 83 LYS A CA 1
ATOM 635 C C . LYS A 1 83 ? -3.134 -10.167 1.927 1.00 93.50 83 LYS A C 1
ATOM 637 O O . LYS A 1 83 ? -2.754 -9.315 1.125 1.00 93.50 83 LYS A O 1
ATOM 642 N N . SER A 1 84 ? -3.424 -11.409 1.543 1.00 93.69 84 SER A N 1
ATOM 643 C CA . SER A 1 84 ? -3.558 -11.756 0.124 1.00 93.69 84 SER A CA 1
ATOM 644 C C . SER A 1 84 ? -4.586 -10.848 -0.560 1.00 93.69 84 SER A C 1
ATOM 646 O O . SER A 1 84 ? -5.588 -10.467 0.039 1.00 93.69 84 SER A O 1
ATOM 648 N N . GLY A 1 85 ? -4.287 -10.439 -1.789 1.00 94.12 85 GLY A N 1
ATOM 649 C CA . GLY A 1 85 ? -4.975 -9.372 -2.517 1.00 94.12 85 GLY A CA 1
ATOM 650 C C . GLY A 1 85 ? -4.623 -7.926 -2.125 1.00 94.12 85 GLY A C 1
ATOM 651 O O . GLY A 1 85 ? -4.994 -7.028 -2.869 1.00 94.12 85 GLY A O 1
ATOM 652 N N . GLU A 1 86 ? -3.915 -7.657 -1.018 1.00 96.88 86 GLU A N 1
ATOM 653 C CA . GLU A 1 86 ? -3.560 -6.285 -0.608 1.00 96.88 86 GLU A CA 1
ATOM 654 C C . GLU A 1 86 ? -2.205 -5.806 -1.153 1.00 96.88 86 GLU A C 1
ATOM 656 O O . GLU A 1 86 ? -1.214 -6.536 -1.155 1.00 96.88 86 GLU A O 1
ATOM 661 N N . GLY A 1 87 ? -2.147 -4.547 -1.584 1.00 97.81 87 GLY A N 1
ATOM 662 C CA . GLY A 1 87 ? -0.957 -3.944 -2.174 1.00 97.81 87 GLY A CA 1
ATOM 663 C C . GLY A 1 87 ? -1.004 -2.420 -2.196 1.00 97.81 87 GLY A C 1
ATOM 664 O O . GLY A 1 87 ? -1.802 -1.803 -1.494 1.00 97.81 87 GLY A O 1
ATOM 665 N N . MET A 1 88 ? -0.145 -1.807 -3.006 1.00 98.25 88 MET A N 1
ATOM 666 C CA . MET A 1 88 ? -0.098 -0.355 -3.208 1.00 98.25 88 MET A CA 1
ATOM 667 C C . MET A 1 88 ? -0.312 -0.020 -4.681 1.00 98.25 88 MET A C 1
ATOM 669 O O . MET A 1 88 ? 0.160 -0.738 -5.559 1.00 98.25 88 MET A O 1
ATOM 673 N N . LEU A 1 89 ? -1.010 1.083 -4.949 1.00 97.81 89 LEU A N 1
ATOM 674 C CA . LEU A 1 89 ? -1.197 1.592 -6.306 1.00 97.81 89 LEU A CA 1
ATOM 675 C C . LEU A 1 89 ? 0.008 2.444 -6.701 1.00 97.81 89 LEU A C 1
ATOM 677 O O . LEU A 1 89 ? 0.222 3.518 -6.131 1.00 97.81 89 LEU A O 1
ATOM 681 N N . VAL A 1 9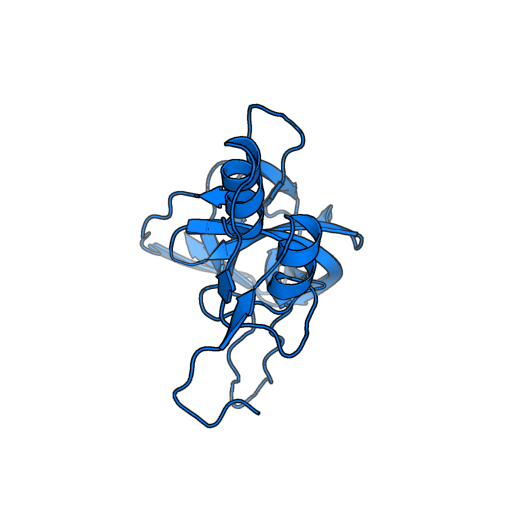0 ? 0.788 1.944 -7.662 1.00 98.19 90 VAL A N 1
ATOM 682 C CA . VAL A 1 90 ? 2.049 2.541 -8.120 1.00 98.19 90 VAL A CA 1
ATOM 683 C C . VAL A 1 90 ? 2.029 2.719 -9.633 1.00 98.19 90 VAL A C 1
ATOM 685 O O . VAL A 1 90 ? 1.515 1.865 -10.349 1.00 98.19 90 VAL A O 1
ATOM 688 N N . GLY A 1 91 ? 2.585 3.814 -10.143 1.00 96.81 91 GLY A N 1
ATOM 689 C CA . GLY A 1 91 ? 2.635 4.055 -11.581 1.00 96.81 91 GLY A CA 1
ATOM 690 C C . GLY A 1 91 ? 3.730 5.016 -12.013 1.00 96.81 91 GLY A C 1
ATOM 691 O O . GLY A 1 91 ? 4.186 5.857 -11.244 1.00 96.81 91 GLY A O 1
ATOM 692 N N . SER A 1 92 ? 4.143 4.924 -13.275 1.00 93.69 92 SER A N 1
ATOM 693 C CA . SER A 1 92 ? 5.162 5.816 -13.852 1.00 93.69 92 SER A CA 1
ATOM 694 C C . SER A 1 92 ? 4.644 7.233 -14.127 1.00 93.69 92 SER A C 1
ATOM 696 O O . SER A 1 92 ? 5.425 8.134 -14.417 1.00 93.69 92 SER A O 1
ATOM 698 N N . THR A 1 93 ? 3.329 7.456 -14.039 1.00 92.38 93 THR A N 1
ATOM 699 C CA . THR A 1 93 ? 2.710 8.782 -14.160 1.00 92.38 93 THR A CA 1
ATOM 700 C C . THR A 1 93 ? 1.741 9.018 -13.009 1.00 92.38 93 THR A C 1
ATOM 702 O O . THR A 1 93 ? 1.220 8.077 -12.421 1.00 92.38 93 THR A O 1
ATOM 705 N N . ALA A 1 94 ? 1.412 10.280 -12.739 1.00 89.56 94 ALA A N 1
ATOM 706 C CA . ALA A 1 94 ? 0.418 10.629 -11.726 1.00 89.56 94 ALA A CA 1
ATOM 707 C C . ALA A 1 94 ? -1.041 10.285 -12.122 1.00 89.56 94 ALA A C 1
ATOM 709 O O . ALA A 1 94 ? -1.961 10.611 -11.374 1.00 89.56 94 ALA A O 1
ATOM 710 N N . LYS A 1 95 ? -1.275 9.687 -13.304 1.00 90.25 95 LYS A N 1
ATOM 711 C CA . LYS A 1 95 ? -2.616 9.447 -13.873 1.00 90.25 95 LYS A CA 1
ATOM 712 C C . LYS A 1 95 ? -2.996 7.973 -14.021 1.00 90.25 95 LYS A C 1
ATOM 714 O O . LYS A 1 95 ? -4.168 7.697 -14.243 1.00 90.25 95 LYS A O 1
ATOM 719 N N . GLY A 1 96 ? -2.043 7.051 -13.931 1.00 92.06 96 GLY A N 1
ATOM 720 C CA . GLY A 1 96 ? -2.285 5.623 -14.124 1.00 92.06 96 GLY A CA 1
ATOM 721 C C . GLY A 1 96 ? -1.450 4.815 -13.148 1.00 92.06 96 GLY A C 1
ATOM 722 O O . GLY A 1 96 ? -0.272 5.114 -12.972 1.00 92.06 96 GLY A O 1
ATOM 723 N N . PHE A 1 97 ? -2.074 3.824 -12.515 1.00 96.19 97 PHE A N 1
ATOM 724 C CA . PHE A 1 97 ? -1.485 3.031 -11.442 1.00 96.19 97 PHE A CA 1
ATOM 725 C C . PHE A 1 97 ? -1.802 1.555 -11.643 1.00 96.19 97 PHE A C 1
ATOM 727 O O . PHE A 1 97 ? -2.876 1.205 -12.125 1.00 96.19 97 PHE A O 1
ATOM 734 N N . VAL A 1 98 ? -0.882 0.704 -11.209 1.00 96.50 98 VAL A N 1
ATOM 735 C CA . VAL A 1 98 ? -1.037 -0.745 -11.134 1.00 96.50 98 VAL A CA 1
ATOM 736 C C . VAL A 1 98 ? -1.007 -1.148 -9.666 1.00 96.50 98 VAL A C 1
ATOM 738 O O . VAL A 1 98 ? -0.268 -0.572 -8.863 1.00 96.50 98 VAL A O 1
ATOM 741 N N . LEU A 1 99 ? -1.828 -2.132 -9.302 1.00 97.38 99 LEU A N 1
ATOM 742 C CA . LEU A 1 99 ? -1.824 -2.702 -7.962 1.00 97.38 99 LEU A CA 1
ATOM 743 C C . LEU A 1 99 ? -0.606 -3.616 -7.792 1.00 97.38 99 LEU A C 1
ATOM 745 O O . LEU A 1 99 ? -0.589 -4.746 -8.275 1.00 97.38 99 LEU A O 1
ATOM 749 N N . VAL A 1 100 ? 0.411 -3.130 -7.083 1.00 97.38 100 VAL A N 1
ATOM 750 C CA . VAL A 1 100 ? 1.606 -3.905 -6.740 1.00 97.38 100 VAL A CA 1
ATOM 751 C C . VAL A 1 100 ? 1.358 -4.636 -5.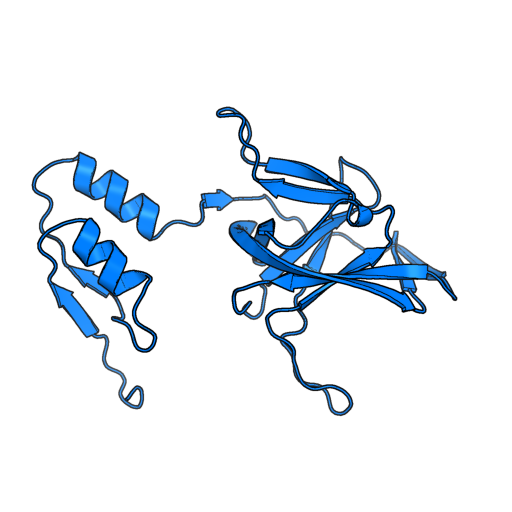430 1.00 97.38 100 VAL A C 1
ATOM 753 O O . VAL A 1 100 ? 1.208 -4.020 -4.373 1.00 97.38 100 VAL A O 1
ATOM 756 N N . HIS A 1 101 ? 1.286 -5.961 -5.516 1.00 96.38 101 HIS A N 1
ATOM 757 C CA . HIS A 1 101 ? 0.900 -6.823 -4.406 1.00 96.38 101 HIS A CA 1
ATOM 758 C C . HIS A 1 101 ? 1.988 -6.934 -3.327 1.00 96.38 101 HIS A C 1
ATOM 760 O O . HIS A 1 101 ? 3.186 -6.827 -3.603 1.00 96.38 101 HIS A O 1
ATOM 766 N N . ALA A 1 102 ? 1.564 -7.139 -2.082 1.00 97.06 102 ALA A N 1
ATOM 767 C CA . ALA A 1 102 ? 2.469 -7.361 -0.964 1.00 97.06 102 ALA A CA 1
ATOM 768 C C . ALA A 1 102 ? 3.187 -8.721 -1.044 1.00 97.06 102 ALA A C 1
ATOM 770 O O . ALA A 1 102 ? 2.683 -9.685 -1.615 1.00 97.06 102 ALA A O 1
ATOM 771 N N . GLU A 1 103 ? 4.360 -8.828 -0.415 1.00 94.62 103 GLU A N 1
ATOM 772 C CA . GLU A 1 103 ? 5.182 -10.050 -0.336 1.00 94.62 103 GLU A CA 1
ATOM 773 C C . GLU A 1 103 ? 4.579 -11.063 0.663 1.00 94.62 103 GLU A C 1
ATOM 775 O O . GLU A 1 103 ? 5.209 -11.454 1.641 1.00 94.62 103 GLU A O 1
ATOM 780 N N . VAL A 1 104 ? 3.317 -11.451 0.463 1.00 91.62 104 VAL A N 1
ATOM 781 C CA . VAL A 1 104 ? 2.529 -12.280 1.400 1.00 91.62 104 VAL A CA 1
ATOM 782 C C . VAL A 1 104 ? 2.592 -13.777 1.105 1.00 91.62 104 VAL A C 1
ATOM 784 O O . VAL A 1 104 ? 2.140 -14.573 1.920 1.00 91.62 104 VAL A O 1
ATOM 787 N N . PHE A 1 105 ? 3.133 -14.171 -0.048 1.00 86.81 105 PHE A N 1
ATOM 788 C CA . PHE A 1 105 ? 3.259 -15.573 -0.436 1.00 86.81 105 PHE A CA 1
ATOM 789 C C . PHE A 1 105 ? 4.661 -16.093 -0.127 1.00 86.81 105 PHE A C 1
ATOM 791 O O . PHE A 1 105 ? 5.656 -15.496 -0.541 1.00 86.81 105 PHE A O 1
ATOM 798 N N . ASP A 1 106 ? 4.736 -17.224 0.572 1.00 82.81 106 ASP A N 1
ATOM 799 C CA . ASP A 1 106 ? 5.988 -17.955 0.732 1.00 82.81 106 ASP A CA 1
ATOM 800 C C . ASP A 1 106 ? 6.393 -18.604 -0.597 1.00 82.81 106 ASP A C 1
ATOM 802 O O . ASP A 1 106 ? 5.567 -19.152 -1.331 1.00 82.81 106 ASP A O 1
ATOM 806 N N . THR A 1 107 ? 7.688 -18.585 -0.895 1.00 79.31 107 THR A N 1
ATOM 807 C CA . THR A 1 107 ? 8.274 -19.331 -2.014 1.00 79.31 107 THR A CA 1
ATOM 808 C C . THR A 1 107 ? 9.344 -20.283 -1.492 1.00 79.31 107 THR A C 1
ATOM 810 O O . THR A 1 107 ? 9.803 -20.164 -0.358 1.00 79.31 107 THR A O 1
ATOM 813 N N . GLN A 1 108 ? 9.812 -21.205 -2.336 1.00 79.56 108 GLN A N 1
ATOM 814 C CA . GLN A 1 108 ? 10.913 -22.110 -1.974 1.00 79.56 108 GLN A CA 1
ATOM 815 C C . GLN A 1 108 ? 12.233 -21.374 -1.675 1.00 79.56 108 GLN A C 1
ATOM 817 O O . GLN A 1 108 ? 13.121 -21.940 -1.045 1.00 79.56 108 GLN A O 1
ATOM 822 N N . PHE A 1 109 ? 12.367 -20.124 -2.127 1.00 77.25 109 PHE A N 1
ATOM 823 C CA . PHE A 1 109 ? 13.605 -19.349 -2.039 1.00 77.25 109 PHE A CA 1
ATOM 824 C C . PHE A 1 109 ? 13.535 -18.207 -1.021 1.00 77.25 109 PHE A C 1
ATOM 826 O O . PHE A 1 109 ? 14.571 -17.748 -0.542 1.00 77.25 109 PHE A O 1
ATOM 833 N N . VAL A 1 110 ? 12.333 -17.712 -0.715 1.00 79.62 110 VAL A N 1
ATOM 834 C CA . VAL A 1 110 ? 12.123 -16.508 0.096 1.00 79.62 110 VAL A CA 1
ATOM 835 C C . VAL A 1 110 ? 10.866 -16.675 0.942 1.00 79.62 110 VAL A C 1
ATOM 837 O O . VAL A 1 110 ? 9.786 -16.928 0.407 1.00 79.62 110 VAL A O 1
ATOM 840 N N . SER A 1 111 ? 11.022 -16.501 2.256 1.00 84.50 111 SER A N 1
ATOM 841 C CA . SER A 1 111 ? 9.908 -16.392 3.199 1.00 84.50 111 SER A CA 1
ATOM 842 C C . SER A 1 111 ? 9.134 -15.097 2.980 1.00 84.50 111 SER A C 1
ATOM 844 O O . SER A 1 111 ? 9.731 -14.047 2.729 1.00 84.50 111 SER A O 1
ATOM 846 N N . SER A 1 112 ? 7.822 -15.173 3.150 1.00 90.88 112 SER A N 1
ATOM 847 C CA . SER A 1 112 ? 6.914 -14.042 3.092 1.00 90.88 112 SER A CA 1
ATOM 848 C C . SER A 1 112 ? 7.308 -12.958 4.094 1.00 90.88 112 SER A C 1
ATOM 850 O O . SER A 1 112 ? 7.793 -13.192 5.206 1.00 90.88 112 SER A O 1
ATOM 852 N N . ARG A 1 113 ? 7.085 -11.721 3.671 1.00 95.69 113 ARG A N 1
ATOM 853 C CA . ARG A 1 113 ? 7.157 -10.523 4.498 1.00 95.69 113 ARG A CA 1
ATOM 854 C C . ARG A 1 113 ? 5.837 -9.805 4.303 1.00 95.69 113 ARG A C 1
ATOM 856 O O . ARG A 1 113 ? 5.787 -8.834 3.546 1.00 95.69 113 ARG A O 1
ATOM 863 N N . PRO A 1 114 ? 4.767 -10.252 4.982 1.00 95.12 114 PRO A N 1
ATOM 864 C CA . PRO A 1 114 ? 3.422 -9.715 4.816 1.00 95.12 114 PRO A CA 1
ATOM 865 C C . PRO A 1 114 ? 3.282 -8.308 5.412 1.00 95.12 114 PRO A C 1
ATOM 867 O O . PRO A 1 114 ? 2.252 -7.959 5.937 1.00 95.12 114 PRO A O 1
ATOM 870 N N . PHE A 1 115 ? 4.322 -7.489 5.377 1.00 97.06 115 PHE A N 1
ATOM 871 C CA . PHE A 1 115 ? 4.348 -6.068 5.707 1.00 97.06 115 PHE A CA 1
ATOM 872 C C . PHE A 1 115 ? 5.128 -5.289 4.635 1.00 97.06 115 PHE A C 1
ATOM 874 O O . PHE A 1 115 ? 5.384 -4.106 4.800 1.00 97.06 115 PHE A O 1
ATOM 881 N N . ARG A 1 116 ? 5.584 -5.943 3.558 1.00 98.00 116 ARG A N 1
ATOM 882 C CA . ARG A 1 116 ? 6.438 -5.350 2.527 1.00 98.00 116 ARG A CA 1
ATOM 883 C C . ARG A 1 116 ? 5.728 -5.321 1.185 1.00 98.00 116 ARG A C 1
ATOM 885 O O . ARG A 1 116 ? 5.185 -6.332 0.747 1.00 98.00 116 ARG A O 1
ATOM 892 N N . VAL A 1 117 ? 5.850 -4.193 0.494 1.00 98.31 117 VAL A N 1
ATOM 893 C CA . VAL A 1 117 ? 5.556 -4.066 -0.937 1.00 98.31 117 VAL A CA 1
ATOM 894 C C . VAL A 1 117 ? 6.836 -3.652 -1.661 1.00 98.31 117 VAL A C 1
ATOM 896 O O . VAL A 1 117 ? 7.463 -2.650 -1.315 1.00 98.31 117 VAL A O 1
ATOM 899 N N . ASN A 1 118 ? 7.240 -4.429 -2.668 1.00 97.25 118 ASN A N 1
ATOM 900 C CA . ASN A 1 118 ? 8.346 -4.085 -3.566 1.00 97.25 118 ASN A CA 1
ATOM 901 C C . ASN A 1 118 ? 7.802 -3.132 -4.647 1.00 97.25 118 ASN A C 1
ATOM 903 O O . ASN A 1 118 ? 7.491 -3.561 -5.751 1.00 97.25 118 ASN A O 1
ATOM 907 N N . ALA A 1 119 ? 7.601 -1.867 -4.273 1.00 97.56 119 ALA A N 1
ATOM 908 C CA . ALA A 1 119 ? 6.644 -0.959 -4.904 1.00 97.56 119 ALA A CA 1
ATOM 909 C C . ALA A 1 119 ? 7.008 -0.531 -6.333 1.00 97.56 119 ALA A C 1
ATOM 911 O O . ALA A 1 119 ? 6.139 -0.494 -7.194 1.00 97.56 119 ALA A O 1
ATOM 912 N N . GLY A 1 120 ? 8.269 -0.204 -6.596 1.00 97.31 120 GLY A N 1
ATOM 913 C CA . GLY A 1 120 ? 8.698 0.336 -7.888 1.00 97.31 120 GLY A CA 1
ATOM 914 C C . GLY A 1 120 ? 10.074 0.975 -7.787 1.00 97.31 120 GLY A C 1
ATOM 915 O O . GLY A 1 120 ? 10.771 0.773 -6.793 1.00 97.31 120 GLY A O 1
ATOM 916 N N . ASP A 1 121 ? 10.481 1.734 -8.797 1.00 97.44 121 ASP A N 1
ATOM 917 C CA . ASP A 1 121 ? 11.713 2.518 -8.739 1.00 97.44 121 ASP A CA 1
ATOM 918 C C . ASP A 1 121 ? 11.500 3.884 -8.056 1.00 97.44 121 ASP A C 1
ATOM 920 O O . ASP A 1 121 ? 10.374 4.334 -7.840 1.00 97.44 121 ASP A O 1
ATOM 924 N N . VAL A 1 122 ? 12.596 4.565 -7.723 1.00 97.81 122 VAL A N 1
ATOM 925 C CA . VAL A 1 122 ? 12.598 5.881 -7.054 1.00 97.81 122 VAL A CA 1
ATOM 926 C C . VAL A 1 122 ? 11.777 6.975 -7.750 1.00 97.81 122 VAL A C 1
ATOM 928 O O . VAL A 1 122 ? 11.344 7.913 -7.072 1.00 97.81 122 VAL A O 1
ATOM 931 N N . SER A 1 123 ? 11.562 6.884 -9.066 1.00 96.50 123 SER A N 1
ATOM 932 C CA . SER A 1 123 ? 10.819 7.876 -9.854 1.00 96.50 123 SER A CA 1
ATOM 933 C C . SER A 1 123 ? 9.322 7.584 -9.976 1.00 96.50 123 SER A C 1
ATOM 935 O O . SER A 1 123 ? 8.567 8.463 -10.394 1.00 96.50 123 SER A O 1
ATOM 937 N N . ALA A 1 124 ? 8.865 6.388 -9.595 1.00 97.81 124 ALA A N 1
ATOM 938 C CA . ALA A 1 124 ? 7.456 6.037 -9.693 1.00 97.81 124 ALA A CA 1
ATOM 939 C C . ALA A 1 124 ? 6.606 6.778 -8.648 1.00 97.81 124 ALA A C 1
ATOM 941 O O . ALA A 1 124 ? 7.050 7.104 -7.542 1.00 97.81 124 ALA A O 1
ATOM 942 N N . TYR A 1 125 ? 5.351 7.033 -9.006 1.00 98.38 125 TYR A N 1
ATOM 943 C CA . TYR A 1 125 ? 4.343 7.613 -8.132 1.00 98.38 125 TYR A CA 1
ATOM 944 C C . TYR A 1 125 ? 3.619 6.534 -7.342 1.00 98.38 125 TYR A C 1
ATOM 946 O O . TYR A 1 125 ? 3.332 5.463 -7.865 1.00 98.38 125 TYR A O 1
ATOM 954 N N . ILE A 1 126 ? 3.226 6.868 -6.119 1.00 98.44 126 ILE A N 1
ATOM 955 C CA . ILE A 1 126 ? 2.340 6.080 -5.265 1.00 98.44 126 ILE A CA 1
ATOM 956 C C . ILE A 1 126 ? 1.118 6.910 -4.865 1.00 98.44 126 ILE A C 1
ATOM 958 O O . ILE A 1 126 ? 1.219 8.130 -4.674 1.00 98.44 126 ILE A O 1
ATOM 962 N N . LEU A 1 127 ? -0.033 6.251 -4.706 1.00 96.50 127 LEU A N 1
ATOM 963 C CA . LEU A 1 127 ? -1.194 6.861 -4.061 1.00 96.50 127 LEU A CA 1
ATOM 964 C C . LEU A 1 127 ? -1.034 6.904 -2.539 1.00 96.50 127 LEU A C 1
ATOM 966 O O . LEU A 1 127 ? -0.862 5.887 -1.866 1.00 96.50 127 LEU A O 1
ATOM 970 N N . VAL A 1 128 ? -1.150 8.109 -1.991 1.00 96.25 128 VAL A N 1
ATOM 971 C CA . VAL A 1 128 ? -1.143 8.375 -0.552 1.00 96.25 128 VAL A CA 1
ATOM 972 C C . VAL A 1 128 ? -2.433 9.086 -0.150 1.00 96.25 128 VAL A C 1
ATOM 974 O O . VAL A 1 128 ? -3.103 9.677 -1.006 1.00 96.25 128 VAL A O 1
ATOM 977 N N . PRO A 1 129 ? -2.802 9.056 1.139 1.00 94.06 129 PRO A N 1
ATOM 978 C CA . PRO A 1 129 ? -3.979 9.768 1.600 1.00 94.06 129 PRO A CA 1
ATOM 979 C C . PRO A 1 129 ? -3.871 11.269 1.342 1.00 94.06 129 PRO A C 1
ATOM 981 O O . PRO A 1 129 ? -2.780 11.848 1.334 1.00 94.06 129 PRO A O 1
ATOM 984 N N . SER A 1 130 ? -5.022 11.888 1.114 1.00 91.75 130 SER A N 1
ATOM 985 C CA . SER A 1 130 ? -5.144 13.330 0.951 1.00 91.75 130 SER A CA 1
ATOM 986 C C . SER A 1 130 ? -5.749 13.953 2.208 1.00 91.75 130 SER A C 1
ATOM 988 O O . SER A 1 130 ? -6.671 13.392 2.796 1.00 91.75 130 SER A O 1
ATOM 990 N N . ASP A 1 131 ? -5.232 15.122 2.587 1.00 85.81 131 ASP A N 1
ATOM 991 C CA . ASP A 1 131 ? -5.785 15.953 3.664 1.00 85.81 131 ASP A CA 1
ATOM 992 C C . ASP A 1 131 ? -6.901 16.893 3.155 1.00 85.81 131 ASP A C 1
ATOM 994 O O . ASP A 1 131 ? -7.578 17.552 3.942 1.00 85.81 131 ASP A O 1
ATOM 998 N N . ASP A 1 132 ? -7.095 16.977 1.832 1.00 85.69 132 ASP A N 1
ATOM 999 C CA . ASP A 1 132 ? -8.183 17.730 1.195 1.00 85.69 132 ASP A CA 1
ATOM 1000 C C . ASP A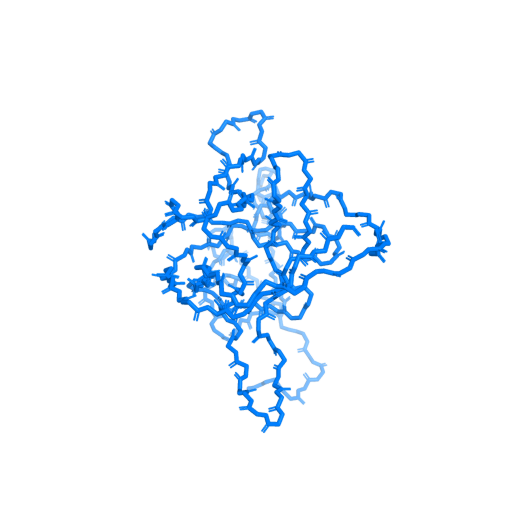 1 132 ? -9.517 17.005 1.398 1.00 85.69 132 ASP A C 1
ATOM 1002 O O . ASP A 1 132 ? -9.678 15.853 0.999 1.00 85.69 132 ASP A O 1
ATOM 1006 N N . THR A 1 133 ? -10.504 17.703 1.958 1.00 78.50 133 THR A N 1
ATOM 1007 C CA . THR A 1 133 ? -11.842 17.161 2.229 1.00 78.50 133 THR A CA 1
ATOM 1008 C C . THR A 1 133 ? -12.608 16.746 0.972 1.00 78.50 133 THR A C 1
ATOM 1010 O O . THR A 1 133 ? -13.563 15.980 1.075 1.00 78.50 133 THR A O 1
ATOM 1013 N N . ASN A 1 134 ? -12.201 17.218 -0.210 1.00 84.38 134 ASN A N 1
ATOM 1014 C CA . ASN A 1 134 ? -12.836 16.894 -1.490 1.00 84.38 134 ASN A CA 1
ATOM 1015 C C . ASN A 1 134 ? -12.112 15.787 -2.267 1.00 84.38 134 ASN A C 1
ATOM 1017 O O . ASN A 1 134 ? -12.569 15.399 -3.344 1.00 84.38 134 ASN A O 1
ATOM 1021 N N . LYS A 1 135 ? -10.969 15.296 -1.772 1.00 84.56 135 LYS A N 1
ATOM 1022 C CA . LYS A 1 135 ? -10.177 14.260 -2.441 1.00 84.56 135 LYS A CA 1
ATOM 1023 C C . LYS A 1 135 ? -9.768 13.183 -1.459 1.00 84.56 135 LYS A C 1
ATOM 1025 O O . LYS A 1 135 ? -9.114 13.452 -0.464 1.00 84.56 135 LYS A O 1
ATOM 1030 N N . ASN A 1 136 ? -10.047 11.937 -1.818 1.00 87.25 136 ASN A N 1
ATOM 1031 C CA . ASN A 1 136 ? -9.683 10.791 -0.988 1.00 87.25 136 ASN A CA 1
ATOM 1032 C C . ASN A 1 136 ? -8.169 10.491 -1.015 1.00 87.25 136 ASN A C 1
ATOM 1034 O O . ASN A 1 136 ? -7.619 9.949 -0.057 1.00 87.25 136 ASN A O 1
ATOM 1038 N N . TYR A 1 137 ? -7.478 10.851 -2.102 1.00 93.44 137 TYR A N 1
ATOM 1039 C CA . TYR A 1 137 ? -6.066 10.535 -2.315 1.00 93.44 137 TYR A CA 1
ATOM 1040 C C . TYR A 1 137 ? -5.327 11.611 -3.116 1.00 93.44 137 TYR A C 1
ATOM 1042 O O . TYR A 1 137 ? -5.924 12.440 -3.807 1.00 93.44 137 TYR A O 1
ATOM 1050 N N . ARG A 1 138 ? -3.996 11.564 -3.040 1.00 94.81 138 ARG A N 1
ATOM 1051 C CA . ARG A 1 138 ? -3.061 12.324 -3.877 1.00 94.81 138 ARG A CA 1
ATOM 1052 C C . ARG A 1 138 ? -1.881 11.439 -4.274 1.00 94.81 138 ARG A C 1
ATOM 1054 O O . ARG A 1 138 ? -1.731 10.328 -3.775 1.00 94.81 138 ARG A O 1
ATOM 1061 N N . THR A 1 139 ? -1.016 11.952 -5.138 1.00 96.56 139 THR A N 1
ATOM 1062 C CA . THR A 1 139 ? 0.212 11.267 -5.548 1.00 96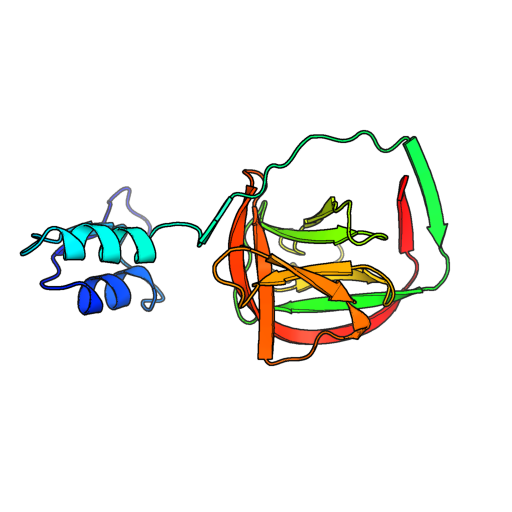.56 139 THR A CA 1
ATOM 1063 C C . THR A 1 139 ? 1.422 11.776 -4.774 1.00 96.56 139 THR A C 1
ATOM 1065 O O . THR A 1 139 ? 1.468 12.936 -4.351 1.00 96.56 139 THR A O 1
ATOM 1068 N N . LYS A 1 140 ? 2.420 10.911 -4.620 1.00 97.31 140 LYS A N 1
ATOM 1069 C CA . LYS A 1 140 ? 3.749 11.228 -4.088 1.00 97.31 140 LYS A CA 1
ATOM 1070 C C . LYS A 1 140 ? 4.787 10.389 -4.834 1.00 97.31 140 LYS A C 1
ATOM 1072 O O . LYS A 1 140 ? 4.430 9.308 -5.298 1.00 97.31 140 LYS A O 1
ATOM 1077 N N . TYR A 1 141 ? 6.028 10.849 -4.973 1.00 98.19 141 TYR A N 1
ATOM 1078 C CA . TYR A 1 141 ? 7.079 9.967 -5.490 1.00 98.19 141 TYR A CA 1
ATOM 1079 C C . TYR A 1 141 ? 7.462 8.927 -4.43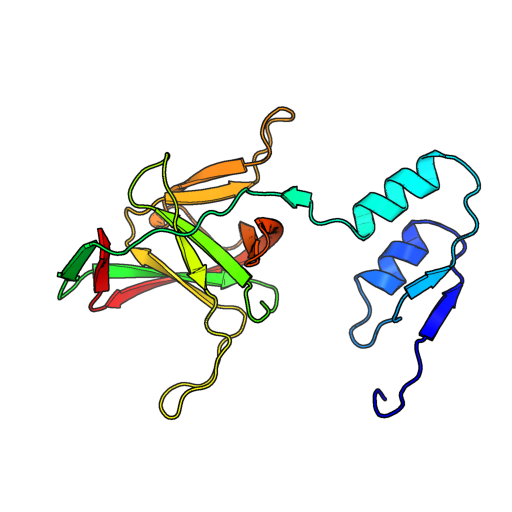3 1.00 98.19 141 TYR A C 1
ATOM 1081 O O . TYR A 1 141 ? 7.502 9.232 -3.238 1.00 98.19 141 TYR A O 1
ATOM 1089 N N . LEU A 1 142 ? 7.791 7.705 -4.856 1.00 98.31 142 LEU A N 1
ATOM 1090 C CA . LEU A 1 142 ? 8.255 6.656 -3.944 1.00 98.31 142 LEU A CA 1
ATOM 1091 C C . LEU A 1 142 ? 9.526 7.073 -3.191 1.00 98.31 142 LEU A C 1
ATOM 1093 O O . LEU A 1 142 ? 9.650 6.788 -2.001 1.00 98.31 142 LEU A O 1
ATOM 1097 N N . SER A 1 143 ? 10.432 7.798 -3.850 1.00 97.75 143 SER A N 1
ATOM 1098 C CA . SER A 1 143 ? 11.658 8.337 -3.240 1.00 97.75 143 SER A CA 1
ATOM 1099 C C . SER A 1 143 ? 11.425 9.363 -2.129 1.00 97.75 143 SER A C 1
ATOM 1101 O O . SER A 1 143 ? 12.311 9.582 -1.308 1.00 97.75 143 SER A O 1
ATOM 1103 N N . GLU A 1 144 ? 10.246 9.981 -2.069 1.00 97.81 144 GLU A N 1
ATOM 1104 C CA . GLU A 1 144 ? 9.908 10.969 -1.042 1.00 97.81 144 GLU A CA 1
ATOM 1105 C C . GLU A 1 144 ? 9.285 10.332 0.210 1.00 97.81 144 GLU A C 1
ATOM 1107 O O . GLU A 1 144 ? 9.040 11.035 1.200 1.00 97.81 144 GLU A O 1
ATOM 1112 N N . LEU A 1 145 ? 8.942 9.038 0.169 1.00 98.25 145 LEU A N 1
ATOM 1113 C CA . LEU A 1 145 ? 8.380 8.341 1.322 1.00 98.25 145 LEU A CA 1
ATOM 1114 C C . LEU A 1 145 ? 9.422 8.186 2.431 1.00 98.25 145 LEU A C 1
ATOM 1116 O O . LEU A 1 145 ? 10.588 7.874 2.195 1.00 98.25 145 LEU A O 1
ATOM 1120 N N . LYS A 1 146 ? 8.963 8.329 3.671 1.00 97.94 146 LYS A N 1
ATOM 1121 C CA . LYS A 1 146 ? 9.758 8.091 4.879 1.00 97.94 146 LYS A CA 1
ATOM 1122 C C . LYS A 1 146 ? 8.944 7.346 5.932 1.00 97.94 146 LYS A C 1
ATOM 1124 O O . LYS A 1 146 ? 7.719 7.280 5.863 1.00 97.94 146 LYS A O 1
ATOM 1129 N N . GLY A 1 147 ? 9.636 6.791 6.927 1.00 97.81 147 GLY A N 1
ATOM 1130 C CA . GLY A 1 147 ? 8.976 6.223 8.103 1.00 97.81 147 GLY A CA 1
ATOM 1131 C C . GLY A 1 147 ? 8.076 7.262 8.783 1.00 97.81 147 GLY A C 1
ATOM 1132 O O . GLY A 1 147 ? 8.454 8.428 8.907 1.00 97.81 147 GLY A O 1
ATOM 1133 N N . GLY A 1 148 ? 6.885 6.835 9.193 1.00 96.88 148 GLY A N 1
ATOM 1134 C CA . GLY A 1 148 ? 5.836 7.684 9.757 1.00 96.88 148 GLY A CA 1
ATOM 1135 C C . GLY A 1 148 ? 4.867 8.279 8.730 1.00 96.88 148 GLY A C 1
ATOM 1136 O O . GLY A 1 148 ? 3.793 8.722 9.129 1.00 96.88 148 GLY A O 1
ATOM 1137 N N . ASP A 1 149 ? 5.187 8.260 7.431 1.00 97.50 149 ASP A N 1
ATOM 1138 C CA . ASP A 1 149 ? 4.221 8.647 6.398 1.00 97.50 149 ASP A CA 1
ATOM 1139 C C . ASP A 1 149 ? 3.047 7.652 6.353 1.00 97.50 149 ASP A C 1
ATOM 1141 O O . ASP A 1 149 ? 3.194 6.474 6.688 1.00 97.50 149 ASP A O 1
ATOM 1145 N N . GLN A 1 150 ? 1.884 8.107 5.885 1.00 96.12 150 GLN A N 1
ATOM 1146 C CA . GLN A 1 150 ? 0.754 7.231 5.579 1.00 96.12 150 GLN A CA 1
ATOM 1147 C C . GLN A 1 150 ? 0.702 6.911 4.084 1.00 96.12 150 GLN A C 1
ATOM 1149 O O . GLN A 1 150 ? 0.894 7.783 3.236 1.00 96.12 150 GLN A O 1
ATOM 1154 N N . VAL A 1 151 ? 0.387 5.658 3.768 1.00 97.06 151 VAL A N 1
ATOM 1155 C CA . VAL A 1 151 ? 0.144 5.156 2.410 1.00 97.06 151 VAL A CA 1
ATOM 1156 C C . VAL A 1 151 ? -1.228 4.500 2.336 1.00 97.06 151 VAL A C 1
ATOM 1158 O O . VAL A 1 151 ? -1.804 4.112 3.356 1.00 97.06 151 VAL A O 1
ATOM 1161 N N . LEU A 1 152 ? -1.759 4.384 1.121 1.00 96.62 152 LEU A N 1
ATOM 1162 C CA . LEU A 1 152 ? -2.990 3.647 0.869 1.00 96.62 152 LEU A CA 1
ATOM 1163 C C . LEU A 1 152 ? -2.652 2.208 0.501 1.00 96.62 152 LEU A C 1
ATOM 1165 O O . LEU A 1 152 ? -1.953 1.954 -0.480 1.00 96.62 152 LEU A O 1
ATOM 1169 N N . VAL A 1 153 ? -3.178 1.275 1.287 1.00 96.88 153 VAL A N 1
ATOM 1170 C CA . VAL A 1 153 ? -3.194 -0.143 0.946 1.00 96.88 153 VAL A CA 1
ATOM 1171 C C . VAL A 1 153 ? -4.532 -0.455 0.304 1.00 96.88 153 VAL A C 1
ATOM 1173 O O . VAL A 1 153 ? -5.574 -0.208 0.909 1.00 96.88 153 VAL A O 1
ATOM 1176 N N . VAL A 1 154 ? -4.494 -1.001 -0.906 1.00 96.50 154 VAL A N 1
ATOM 1177 C CA . VAL A 1 154 ? -5.676 -1.305 -1.715 1.00 96.50 154 VAL A CA 1
ATOM 1178 C C . VAL A 1 154 ? -5.773 -2.810 -1.915 1.00 96.50 154 VAL A C 1
ATOM 1180 O O . VAL A 1 154 ? -4.761 -3.467 -2.154 1.00 96.50 154 VAL A O 1
ATOM 1183 N N . ASN A 1 155 ? -6.973 -3.366 -1.775 1.00 95.12 155 ASN A N 1
ATOM 1184 C CA . ASN A 1 155 ? -7.241 -4.767 -2.091 1.00 95.12 155 ASN A CA 1
ATOM 1185 C C . ASN A 1 155 ? -7.732 -4.939 -3.539 1.00 95.12 155 ASN A C 1
ATOM 1187 O O . ASN A 1 155 ? -8.119 -3.972 -4.191 1.00 95.12 155 ASN A O 1
ATOM 1191 N N . THR A 1 156 ? -7.774 -6.173 -4.038 1.00 93.88 156 THR A N 1
ATOM 1192 C CA . THR A 1 156 ? -8.224 -6.498 -5.407 1.00 93.88 156 THR A CA 1
ATOM 1193 C C . THR A 1 156 ? -9.669 -6.103 -5.718 1.00 93.88 156 THR A C 1
ATOM 1195 O O . THR A 1 156 ? -10.020 -5.995 -6.885 1.00 93.88 156 THR A O 1
ATOM 1198 N N . ASN A 1 157 ? -10.501 -5.855 -4.703 1.00 92.81 157 ASN A N 1
ATOM 1199 C CA . ASN A 1 157 ? -11.872 -5.365 -4.873 1.00 92.81 157 ASN A CA 1
ATOM 1200 C C . ASN A 1 157 ? -11.948 -3.826 -4.859 1.00 92.81 157 ASN A C 1
ATOM 1202 O O . ASN A 1 157 ? -13.040 -3.265 -4.808 1.00 92.81 157 ASN A O 1
ATOM 1206 N N . GLY A 1 158 ? -10.803 -3.136 -4.827 1.00 93.62 158 GLY A N 1
ATOM 1207 C CA . GLY A 1 158 ? -10.730 -1.679 -4.804 1.00 93.62 158 GLY A CA 1
ATOM 1208 C C . GLY A 1 158 ? -10.853 -1.048 -3.418 1.00 93.62 158 GLY A C 1
ATOM 1209 O O . GLY A 1 158 ? -10.784 0.171 -3.286 1.00 93.62 158 GLY A O 1
ATOM 1210 N N . GLY A 1 159 ? -11.013 -1.831 -2.354 1.00 93.19 159 GLY A N 1
ATOM 1211 C CA . GLY A 1 159 ? -11.085 -1.286 -1.001 1.00 93.19 159 GLY A CA 1
ATOM 1212 C C . GLY A 1 159 ? -9.736 -0.717 -0.551 1.00 93.19 159 GLY A C 1
ATOM 1213 O O . GLY A 1 159 ? -8.770 -1.472 -0.454 1.00 93.19 159 GLY A O 1
ATOM 1214 N N . ALA A 1 160 ? -9.678 0.583 -0.236 1.00 93.25 160 ALA A N 1
ATOM 1215 C CA . ALA A 1 160 ? -8.495 1.277 0.272 1.00 93.25 160 ALA A CA 1
ATOM 1216 C C . ALA A 1 160 ? -8.529 1.576 1.788 1.00 93.25 160 ALA A C 1
ATOM 1218 O O . ALA A 1 160 ? -9.491 2.132 2.322 1.00 93.25 160 ALA A O 1
ATOM 1219 N N . LYS A 1 161 ? -7.433 1.277 2.492 1.00 91.44 161 LYS A N 1
ATOM 1220 C CA . LYS A 1 161 ? -7.220 1.640 3.905 1.00 91.44 161 LYS A CA 1
ATOM 1221 C C . LYS A 1 161 ? -5.900 2.385 4.091 1.00 91.44 161 LYS A C 1
ATOM 1223 O O . LYS A 1 161 ? -4.933 2.127 3.374 1.00 91.44 161 LYS A O 1
ATOM 1228 N N . LYS A 1 162 ? -5.837 3.276 5.082 1.00 93.19 162 LYS A N 1
ATOM 1229 C CA . LYS A 1 162 ? -4.587 3.934 5.483 1.00 93.19 162 LYS A CA 1
ATOM 1230 C C . LYS A 1 162 ? -3.717 2.983 6.290 1.00 93.19 162 LYS A C 1
ATOM 1232 O O . LYS A 1 162 ? -4.198 2.329 7.213 1.00 93.19 162 LYS A O 1
ATOM 1237 N N . VAL A 1 163 ? -2.429 2.944 5.971 1.00 95.00 163 VAL A N 1
ATOM 1238 C CA . VAL A 1 163 ? -1.420 2.217 6.747 1.00 95.00 163 VAL A CA 1
ATOM 1239 C C . VAL A 1 163 ? -0.186 3.093 6.910 1.00 95.00 163 VAL A C 1
ATOM 1241 O O . VAL A 1 163 ? 0.211 3.804 5.987 1.00 95.00 163 VAL A O 1
ATOM 1244 N N . THR A 1 164 ? 0.423 3.050 8.092 1.00 97.44 164 THR A N 1
ATOM 1245 C CA . THR A 1 164 ? 1.654 3.790 8.374 1.00 97.44 164 THR A CA 1
ATOM 1246 C C . THR A 1 164 ? 2.865 3.039 7.825 1.00 97.44 164 THR A C 1
ATOM 1248 O O . THR A 1 164 ? 2.988 1.819 7.957 1.00 97.44 164 THR A O 1
ATOM 1251 N N . VAL A 1 165 ? 3.785 3.778 7.212 1.00 98.56 165 VAL A N 1
ATOM 1252 C CA . VAL A 1 165 ? 5.083 3.275 6.769 1.00 98.56 165 VAL A CA 1
ATOM 1253 C C . VAL A 1 165 ? 6.001 3.158 7.981 1.00 98.56 165 VAL A C 1
ATOM 1255 O O . VAL A 1 165 ? 6.262 4.140 8.671 1.00 98.56 165 VAL A O 1
ATOM 1258 N N . GLY A 1 166 ? 6.522 1.963 8.240 1.00 98.38 166 GLY A N 1
ATOM 1259 C CA . GLY A 1 166 ? 7.549 1.740 9.255 1.00 98.38 166 GLY A CA 1
ATOM 1260 C C . GLY A 1 166 ? 8.938 2.088 8.727 1.00 98.38 166 GLY A C 1
ATOM 1261 O O . GLY A 1 166 ? 9.695 2.812 9.372 1.00 98.38 166 GLY A O 1
ATOM 1262 N N . ARG A 1 167 ? 9.270 1.609 7.523 1.00 97.81 167 ARG A N 1
ATOM 1263 C CA . ARG A 1 167 ? 10.570 1.843 6.885 1.00 97.81 167 ARG A CA 1
ATOM 1264 C C . ARG A 1 167 ? 10.432 1.896 5.369 1.00 97.81 167 ARG A C 1
ATOM 1266 O O . ARG A 1 167 ? 9.683 1.129 4.779 1.00 97.81 167 ARG A O 1
ATOM 1273 N N . VAL A 1 168 ? 11.239 2.743 4.740 1.00 98.31 168 VAL A N 1
ATOM 1274 C CA . VAL A 1 168 ? 11.472 2.717 3.294 1.00 98.31 168 VAL A CA 1
ATOM 1275 C C . VAL A 1 168 ? 12.894 2.233 3.059 1.00 98.31 168 VAL A C 1
ATOM 1277 O O . VAL A 1 168 ? 13.837 2.771 3.640 1.00 98.31 168 VAL A O 1
ATOM 1280 N N . LYS A 1 169 ? 13.051 1.178 2.260 1.00 97.94 169 LYS A N 1
ATOM 1281 C CA . LYS A 1 169 ? 14.357 0.639 1.876 1.00 97.94 169 LYS A CA 1
ATOM 1282 C C . LYS A 1 169 ? 14.553 0.875 0.386 1.00 97.94 169 LYS A C 1
ATOM 1284 O O . LYS A 1 169 ? 13.753 0.394 -0.407 1.00 97.94 169 LYS A O 1
ATOM 1289 N N . ILE A 1 170 ? 15.630 1.563 0.031 1.00 98.12 170 ILE A N 1
ATOM 1290 C CA . ILE A 1 170 ? 16.063 1.722 -1.356 1.00 98.12 170 ILE A CA 1
ATOM 1291 C C . ILE A 1 170 ? 17.216 0.748 -1.585 1.00 98.12 170 ILE A C 1
ATOM 1293 O O . ILE A 1 170 ? 18.152 0.695 -0.784 1.00 98.12 170 ILE A O 1
ATOM 1297 N N . GLU A 1 171 ? 17.100 -0.094 -2.606 1.00 97.44 171 GLU A N 1
ATOM 1298 C CA . GLU A 1 171 ? 18.148 -1.035 -2.986 1.00 97.44 171 GLU A CA 1
ATOM 1299 C C . GLU A 1 171 ? 18.238 -1.197 -4.498 1.00 97.44 171 GLU A C 1
ATOM 1301 O O . GLU A 1 171 ? 17.230 -1.319 -5.193 1.00 97.44 171 GLU A O 1
ATOM 1306 N N . THR A 1 172 ? 19.464 -1.296 -4.988 1.00 97.69 172 THR A N 1
ATOM 1307 C CA . THR A 1 172 ? 19.750 -1.557 -6.389 1.00 97.69 172 THR A CA 1
ATOM 1308 C C . THR A 1 172 ? 19.374 -2.995 -6.761 1.00 97.69 172 THR A C 1
ATOM 1310 O O . THR A 1 172 ? 19.876 -3.961 -6.173 1.00 97.69 172 THR A O 1
ATOM 1313 N N . ARG A 1 173 ? 18.450 -3.160 -7.714 1.00 96.75 173 ARG A N 1
ATOM 1314 C CA . ARG A 1 173 ? 17.950 -4.462 -8.188 1.00 96.75 173 ARG A CA 1
ATOM 1315 C C . ARG A 1 173 ? 17.640 -4.432 -9.685 1.00 96.75 173 ARG A C 1
ATOM 1317 O O . ARG A 1 173 ? 17.271 -3.377 -10.199 1.00 96.75 173 ARG A O 1
ATOM 1324 N N . PRO A 1 174 ? 17.708 -5.584 -10.374 1.00 96.00 174 PRO A N 1
ATOM 1325 C CA . PRO A 1 174 ? 17.074 -5.713 -11.675 1.00 96.00 174 PRO A CA 1
ATOM 1326 C C . PRO A 1 174 ? 15.557 -5.557 -11.527 1.00 96.00 174 PRO A C 1
ATOM 1328 O O . PRO A 1 174 ? 14.958 -6.048 -10.566 1.00 96.00 174 PRO A O 1
ATOM 1331 N N . MET A 1 175 ? 14.949 -4.873 -12.487 1.00 95.75 175 MET A N 1
ATOM 1332 C CA . MET A 1 175 ? 13.521 -4.573 -12.544 1.00 95.75 175 MET A CA 1
ATOM 1333 C C . MET A 1 175 ? 12.970 -4.925 -13.927 1.00 95.75 175 MET A C 1
ATOM 1335 O O . MET A 1 175 ? 13.716 -5.138 -14.884 1.00 95.75 175 MET A O 1
ATOM 1339 N N . ILE A 1 176 ? 11.647 -4.972 -14.037 1.00 95.38 176 ILE A N 1
ATOM 1340 C CA . ILE A 1 176 ? 10.948 -5.123 -15.311 1.00 95.38 176 ILE A CA 1
ATOM 1341 C C . ILE A 1 176 ? 10.046 -3.906 -15.475 1.00 95.38 176 ILE A C 1
ATOM 1343 O O . ILE A 1 176 ? 9.261 -3.593 -14.580 1.00 95.38 176 ILE A O 1
ATOM 1347 N N . ARG A 1 177 ? 10.166 -3.222 -16.614 1.00 94.88 177 ARG A N 1
ATOM 1348 C CA . ARG A 1 177 ? 9.174 -2.245 -17.060 1.00 94.88 177 ARG A CA 1
ATOM 1349 C C . ARG A 1 177 ? 8.111 -2.979 -17.865 1.00 94.88 177 ARG A C 1
ATOM 1351 O O . ARG A 1 177 ? 8.451 -3.787 -18.727 1.00 94.88 177 ARG A O 1
ATOM 1358 N N . LEU A 1 178 ? 6.854 -2.682 -17.574 1.00 93.75 178 LEU A N 1
ATOM 1359 C CA . LEU A 1 178 ? 5.683 -3.196 -18.275 1.00 93.75 178 LEU A CA 1
ATOM 1360 C C . LEU A 1 178 ? 4.959 -2.046 -18.981 1.00 93.75 178 LEU A C 1
ATOM 1362 O O . LEU A 1 178 ? 4.970 -0.920 -18.476 1.00 93.75 178 LEU A O 1
ATOM 1366 N N . GLU A 1 179 ? 4.388 -2.340 -20.147 1.00 90.12 179 GLU A N 1
ATOM 1367 C CA . GLU A 1 179 ? 3.517 -1.452 -20.934 1.00 90.12 179 GLU A CA 1
ATOM 1368 C C . GLU A 1 179 ? 2.148 -2.083 -21.129 1.00 90.12 179 GLU A C 1
ATOM 1370 O O . GLU A 1 179 ? 2.116 -3.275 -21.514 1.00 90.12 179 GLU A O 1
#

Foldseek 3Di:
DPPDPDAFEAEDAALVVQLCQQPPDPPHGNYYDYDDPDPVRVVSNCVSVAQLDFDDDDDDDFPDKDKDAKAFWKKFFFPDFADVQKAWFKALDQPHTDGQDAQQDDDPVDGGDRRITSHGGQNIKTWFADPDPVDRTGIDGSVPDAFQGWGWMAGPRRRTHITTTHGMDIDMGIDMDTD

InterPro domains:
  IPR002812 3-dehydroquinate synthase [PTHR33563] (6-179)
  IPR030960 3-dehydroquinate synthase, N-terminal domain [PF01959] (2-48)
  IPR056179 3-dehydroquinate synthase, C-terminal domain [PF26558] (60-178)